Protein AF-A0A2D6WKU1-F1 (afdb_monomer_lite)

Foldseek 3Di:
DEEEACLLVVPPDDPCPHPQNVCVVVVDPGDGPYYHPDDPVNRVVCCVVVCVVVVDPDYHYDD

pLDDT: mean 92.0, std 4.01, range [69.62, 96.75]

Secondary structure (DSSP, 8-state):
-EE-SHHHHTTTS-TTTSHHHHHHHTT----B---TT--HHHHHHHHHHHHHHH--S--EE--

Radius of gyration: 11.2 Å; chains: 1; bounding box: 25×26×25 Å

Sequence (63 aa):
MLTGDSFTQGYDVQADETISAVLRNLGFTAISIGMNGNGPLREYAVLKEYSEPLTPSIVFSMP

Structure (mmCIF, N/CA/C/O backbone):
data_AF-A0A2D6WKU1-F1
#
_entry.id   AF-A0A2D6WKU1-F1
#
loop_
_atom_site.group_PDB
_atom_site.id
_atom_site.type_symbol
_atom_site.label_atom_id
_atom_site.label_alt_id
_atom_site.label_comp_id
_atom_site.label_asym_id
_atom_site.label_entity_id
_atom_site.label_seq_id
_atom_site.pdbx_PDB_ins_code
_atom_site.Cartn_x
_atom_site.Cartn_y
_atom_site.Cartn_z
_atom_site.occupancy
_atom_site.B_iso_or_equiv
_atom_site.auth_seq_id
_atom_site.auth_comp_id
_atom_site.auth_asym_id
_atom_site.auth_atom_id
_atom_site.pdbx_PDB_model_num
ATOM 1 N N . MET A 1 1 ? 0.718 5.100 4.140 1.00 93.81 1 MET A N 1
ATOM 2 C CA . MET A 1 1 ? 0.679 5.021 2.662 1.00 93.81 1 MET A CA 1
ATOM 3 C C . MET A 1 1 ? 1.158 3.648 2.239 1.00 93.81 1 MET A C 1
ATOM 5 O O . MET A 1 1 ? 2.132 3.171 2.807 1.00 93.81 1 MET A O 1
ATOM 9 N N . LEU A 1 2 ? 0.451 3.005 1.312 1.00 94.50 2 LEU A N 1
ATOM 10 C CA . LEU A 1 2 ? 0.787 1.686 0.778 1.00 94.50 2 LEU A CA 1
ATOM 11 C C . LEU A 1 2 ? 1.201 1.842 -0.688 1.00 94.50 2 LEU A C 1
ATOM 13 O O . LEU A 1 2 ? 0.475 2.461 -1.466 1.00 94.50 2 LEU A O 1
ATOM 17 N N . THR A 1 3 ? 2.340 1.270 -1.054 1.00 93.88 3 THR A N 1
ATOM 18 C CA . THR A 1 3 ? 2.820 1.152 -2.435 1.00 93.88 3 THR A CA 1
ATOM 19 C C . THR A 1 3 ? 3.187 -0.304 -2.715 1.00 93.88 3 THR A C 1
ATOM 21 O O . THR A 1 3 ? 3.341 -1.103 -1.792 1.00 93.88 3 THR A O 1
ATOM 24 N N . GLY A 1 4 ? 3.248 -0.670 -3.986 1.00 91.94 4 GLY A N 1
ATOM 25 C CA . GLY A 1 4 ? 3.514 -2.035 -4.417 1.00 91.94 4 GLY A CA 1
ATOM 26 C C . GLY A 1 4 ? 2.756 -2.356 -5.689 1.00 91.94 4 GLY A C 1
ATOM 27 O O . GLY A 1 4 ? 2.384 -1.459 -6.461 1.00 91.94 4 GLY A O 1
ATOM 28 N N . ASP A 1 5 ? 2.500 -3.638 -5.861 1.00 88.62 5 ASP A N 1
ATOM 29 C CA . ASP A 1 5 ? 1.977 -4.234 -7.072 1.00 88.62 5 ASP A CA 1
ATOM 30 C C . ASP A 1 5 ? 0.464 -4.570 -6.950 1.00 88.62 5 ASP A C 1
ATOM 32 O O . ASP A 1 5 ? -0.327 -3.836 -6.342 1.00 88.62 5 ASP A O 1
ATOM 36 N N . SER A 1 6 ? 0.061 -5.696 -7.544 1.00 90.88 6 SER A N 1
ATOM 37 C CA . SER A 1 6 ? -1.253 -6.320 -7.443 1.00 90.88 6 SER A CA 1
ATOM 38 C C . SER A 1 6 ? -1.744 -6.562 -6.007 1.00 90.88 6 SER A C 1
ATOM 40 O O . SER A 1 6 ? -2.939 -6.388 -5.750 1.00 90.88 6 SER A O 1
ATOM 42 N N . PHE A 1 7 ? -0.862 -6.889 -5.055 1.00 88.44 7 PHE A N 1
ATOM 43 C CA . PHE A 1 7 ? -1.243 -7.143 -3.661 1.00 88.44 7 PHE A CA 1
ATOM 44 C C . PHE A 1 7 ? -1.735 -5.868 -2.978 1.00 88.44 7 PHE A C 1
ATOM 46 O O . PHE A 1 7 ? -2.773 -5.855 -2.314 1.00 88.44 7 PHE A O 1
ATOM 53 N N . THR A 1 8 ? -1.021 -4.764 -3.196 1.00 90.88 8 THR A N 1
ATOM 54 C CA . THR A 1 8 ? -1.393 -3.451 -2.658 1.00 90.88 8 THR A CA 1
ATOM 55 C C . THR A 1 8 ? -2.614 -2.870 -3.378 1.00 90.88 8 THR A C 1
ATOM 57 O O . THR A 1 8 ? -3.423 -2.174 -2.754 1.00 90.88 8 THR A O 1
ATOM 60 N N . GLN A 1 9 ? -2.782 -3.177 -4.669 1.00 91.38 9 GLN A N 1
ATOM 61 C CA . GLN A 1 9 ? -3.975 -2.807 -5.433 1.00 91.38 9 GLN A CA 1
ATOM 62 C C . GLN A 1 9 ? -5.236 -3.539 -4.942 1.00 91.38 9 GLN A C 1
ATOM 64 O O . GLN A 1 9 ? -6.328 -2.980 -5.022 1.00 91.38 9 GLN A O 1
ATOM 69 N N . GLY A 1 10 ? -5.093 -4.767 -4.432 1.00 91.88 10 GLY A N 1
ATOM 70 C CA . GLY A 1 10 ? -6.224 -5.646 -4.142 1.00 91.88 10 GLY A CA 1
ATOM 71 C C . GLY A 1 10 ? -6.736 -6.357 -5.393 1.00 91.88 10 GLY A C 1
ATOM 72 O O . GLY A 1 10 ? -7.936 -6.368 -5.656 1.00 91.88 10 GLY A O 1
ATOM 73 N N . TYR A 1 11 ? -5.824 -6.902 -6.201 1.00 90.06 11 TYR A N 1
ATOM 74 C CA . TYR A 1 11 ? -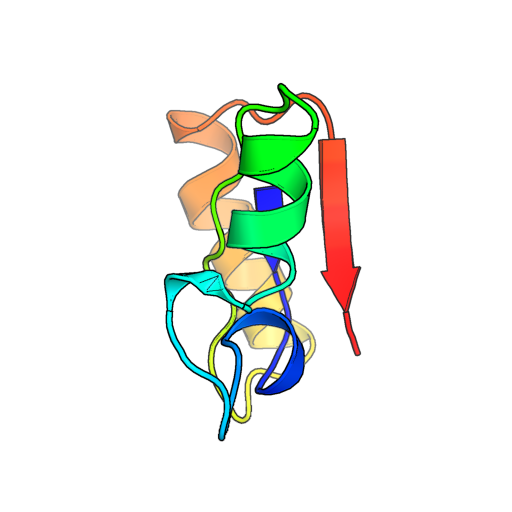6.200 -7.687 -7.373 1.00 90.06 11 TYR A CA 1
ATOM 75 C C . TYR A 1 11 ? -7.066 -8.884 -6.951 1.00 90.06 11 TYR A C 1
ATOM 77 O O . TYR A 1 11 ? -6.670 -9.653 -6.080 1.00 90.06 11 TYR A O 1
ATOM 85 N N . ASP A 1 12 ? -8.238 -9.017 -7.577 1.00 91.25 12 ASP A N 1
ATOM 86 C CA . ASP A 1 12 ? -9.211 -10.098 -7.342 1.00 91.25 12 ASP A CA 1
ATOM 87 C C . ASP A 1 12 ? -9.913 -10.094 -5.965 1.00 91.25 12 ASP A C 1
ATOM 89 O O . ASP A 1 12 ? -10.481 -11.100 -5.546 1.00 91.25 12 ASP A O 1
ATOM 93 N N . VAL A 1 13 ? -9.925 -8.954 -5.260 1.00 92.94 13 VAL A N 1
ATOM 94 C CA . VAL A 1 13 ? -10.713 -8.762 -4.026 1.00 92.94 13 VAL A CA 1
ATOM 95 C C . VAL A 1 13 ? -11.621 -7.537 -4.115 1.00 92.94 13 VAL A C 1
ATOM 97 O O . VAL A 1 13 ? -11.388 -6.625 -4.914 1.00 92.94 13 VAL A O 1
ATOM 100 N N . GLN A 1 14 ? -12.669 -7.497 -3.289 1.00 94.50 14 GLN A N 1
ATOM 101 C CA . GLN A 1 14 ? -13.544 -6.328 -3.223 1.00 94.50 14 GLN A CA 1
ATOM 102 C C . GLN A 1 14 ? -12.810 -5.126 -2.612 1.00 94.50 14 GLN A C 1
ATOM 104 O O . GLN A 1 14 ? -11.876 -5.255 -1.816 1.00 94.50 14 GLN A O 1
ATOM 109 N N . ALA A 1 15 ? -13.239 -3.917 -2.979 1.00 89.50 15 ALA A N 1
ATOM 110 C CA . ALA A 1 15 ? -12.577 -2.680 -2.559 1.00 89.50 15 ALA A CA 1
ATOM 111 C C . ALA A 1 15 ? -12.549 -2.493 -1.025 1.00 89.50 15 ALA A C 1
ATOM 113 O O . ALA A 1 15 ? -11.609 -1.896 -0.488 1.00 89.50 15 ALA A O 1
ATOM 114 N N . ASP A 1 16 ? -13.560 -3.011 -0.329 1.00 94.50 16 ASP A N 1
ATOM 115 C CA . ASP A 1 16 ? -13.721 -3.017 1.128 1.00 94.50 16 ASP A CA 1
ATOM 116 C C . ASP A 1 16 ? -12.990 -4.174 1.833 1.00 94.50 16 ASP A C 1
ATOM 118 O O . ASP A 1 16 ? -12.884 -4.174 3.059 1.00 94.50 16 ASP A O 1
ATOM 122 N N . GLU A 1 17 ? -12.400 -5.095 1.072 1.00 95.44 17 GLU A N 1
ATOM 123 C CA . GLU A 1 17 ? -11.618 -6.232 1.573 1.00 95.44 17 GLU A CA 1
ATOM 124 C C . GLU A 1 17 ? -10.104 -6.055 1.364 1.00 95.44 17 GLU A C 1
ATOM 126 O O . GLU A 1 17 ? -9.299 -6.832 1.877 1.00 95.44 17 GLU A O 1
ATOM 131 N N . THR A 1 18 ? -9.681 -5.009 0.646 1.00 95.44 18 THR A N 1
ATOM 132 C CA . THR A 1 18 ? -8.254 -4.705 0.445 1.00 95.44 18 THR A CA 1
ATOM 133 C C . THR A 1 18 ? -7.523 -4.434 1.766 1.00 95.44 18 THR A C 1
ATOM 135 O O . THR A 1 18 ? -8.109 -3.953 2.738 1.00 95.44 18 THR A O 1
ATOM 138 N N . ILE A 1 19 ? -6.194 -4.604 1.789 1.00 93.75 19 ILE A N 1
ATOM 139 C CA . ILE A 1 19 ? -5.364 -4.249 2.958 1.00 93.75 19 ILE A CA 1
ATOM 140 C C . ILE A 1 19 ? -5.588 -2.793 3.411 1.00 93.75 19 ILE A C 1
ATOM 142 O O . ILE A 1 19 ? -5.626 -2.496 4.605 1.00 93.75 19 ILE A O 1
ATOM 146 N N . SER A 1 20 ? -5.812 -1.875 2.465 1.00 94.69 20 SER A N 1
ATOM 147 C CA . SER A 1 20 ? -6.118 -0.474 2.767 1.00 94.69 20 SER A CA 1
ATOM 148 C C . SER A 1 20 ? -7.479 -0.296 3.447 1.00 94.69 20 SER A C 1
ATOM 150 O O . SER A 1 20 ? -7.635 0.586 4.290 1.00 94.69 20 SER A O 1
ATOM 152 N N . ALA A 1 21 ? -8.469 -1.124 3.110 1.00 95.94 21 ALA A N 1
ATOM 153 C CA . ALA A 1 21 ? -9.768 -1.133 3.769 1.00 95.94 21 ALA A CA 1
ATOM 154 C C . ALA A 1 21 ? -9.674 -1.724 5.180 1.00 95.94 21 ALA A C 1
ATOM 156 O O . ALA A 1 21 ? -10.164 -1.104 6.121 1.00 95.94 21 ALA A O 1
ATOM 157 N N . VAL A 1 22 ? -8.937 -2.825 5.356 1.00 95.62 22 VAL A N 1
ATOM 158 C CA . VAL A 1 22 ? -8.667 -3.408 6.681 1.00 95.62 22 VAL A CA 1
ATOM 159 C C . VAL A 1 22 ? -7.982 -2.395 7.602 1.00 95.62 22 VAL A C 1
ATOM 161 O O . VAL A 1 22 ? -8.424 -2.191 8.730 1.00 95.62 22 VAL A O 1
ATOM 164 N N . LEU A 1 23 ? -6.950 -1.692 7.124 1.00 95.19 23 LEU A N 1
ATOM 165 C CA . LEU A 1 23 ? -6.270 -0.658 7.913 1.00 95.19 23 LEU A CA 1
ATOM 166 C C . LEU A 1 23 ? -7.201 0.504 8.283 1.00 95.19 23 LEU A C 1
ATOM 168 O O . LEU A 1 23 ? -7.158 0.979 9.418 1.00 95.19 23 LEU A O 1
ATOM 172 N N . ARG A 1 24 ? -8.075 0.930 7.363 1.00 96.06 24 ARG A N 1
ATOM 173 C CA . ARG A 1 24 ? -9.097 1.947 7.657 1.00 96.06 24 ARG A CA 1
ATOM 174 C C . ARG A 1 24 ? -10.089 1.474 8.718 1.00 96.06 24 ARG A C 1
ATOM 176 O O . ARG A 1 24 ? -10.387 2.237 9.632 1.00 96.06 24 ARG A O 1
ATOM 183 N N . ASN A 1 25 ? -10.519 0.214 8.667 1.00 96.75 25 ASN A N 1
ATOM 184 C CA . ASN A 1 25 ? -11.398 -0.380 9.681 1.00 96.75 25 ASN A CA 1
ATOM 185 C C . ASN A 1 25 ? -10.731 -0.476 11.064 1.00 96.75 25 ASN A C 1
ATOM 187 O O . ASN A 1 25 ? -11.414 -0.396 12.081 1.00 96.75 25 ASN A O 1
ATOM 191 N N . LEU A 1 26 ? -9.402 -0.592 11.113 1.00 96.44 26 LEU A N 1
ATOM 192 C CA . LEU A 1 26 ? -8.614 -0.556 12.350 1.00 96.44 26 LEU A CA 1
ATOM 193 C C . LEU A 1 26 ? -8.355 0.870 12.878 1.00 96.44 26 LEU A C 1
ATOM 195 O O . LEU A 1 26 ? -7.675 1.030 13.889 1.00 96.44 26 LEU A O 1
ATOM 199 N N . GLY A 1 27 ? -8.887 1.905 12.220 1.00 96.50 27 GLY A N 1
ATOM 200 C CA . GLY A 1 27 ? -8.762 3.302 12.643 1.00 96.50 27 GLY A CA 1
ATOM 201 C C . GLY A 1 27 ? -7.543 4.038 12.080 1.00 96.50 27 GLY A C 1
ATOM 202 O O . GLY A 1 27 ? -7.266 5.160 12.501 1.00 96.50 27 GLY A O 1
ATOM 203 N N . PHE A 1 28 ? -6.816 3.450 11.126 1.00 95.25 28 PHE A N 1
ATOM 204 C CA . PHE A 1 28 ? -5.711 4.132 10.454 1.00 95.25 28 PHE A CA 1
ATOM 205 C C . PHE A 1 28 ? -6.192 4.935 9.243 1.00 95.25 28 PHE A C 1
ATOM 207 O O . PHE A 1 28 ? -7.003 4.476 8.439 1.00 95.25 28 PHE A O 1
ATOM 214 N N . THR A 1 29 ? -5.587 6.099 9.019 1.00 94.69 29 THR A N 1
ATOM 215 C CA . THR A 1 29 ? -5.692 6.793 7.731 1.00 94.69 29 THR A CA 1
ATOM 216 C C . THR A 1 29 ? -4.775 6.102 6.720 1.00 94.69 29 THR A C 1
ATOM 218 O O . THR A 1 29 ? -3.566 6.339 6.692 1.00 94.69 29 THR A O 1
ATOM 221 N N . ALA A 1 30 ? -5.339 5.214 5.898 1.00 94.75 30 ALA A N 1
ATOM 222 C CA . ALA A 1 30 ? -4.601 4.473 4.878 1.00 94.75 30 ALA A CA 1
ATOM 223 C C . ALA A 1 30 ? -5.022 4.873 3.458 1.00 94.75 30 ALA A C 1
ATOM 225 O O . ALA A 1 30 ? -6.207 4.980 3.146 1.00 94.75 30 ALA A O 1
ATOM 226 N N . ILE A 1 31 ? -4.021 5.041 2.595 1.00 93.75 31 ILE A N 1
ATOM 227 C CA . ILE A 1 31 ? -4.165 5.251 1.153 1.00 93.75 31 ILE A CA 1
ATOM 228 C C . ILE A 1 31 ? -3.293 4.228 0.429 1.00 93.75 31 ILE A C 1
ATOM 230 O O . ILE A 1 31 ? -2.141 4.020 0.827 1.00 93.75 31 ILE A O 1
ATOM 234 N N . SER A 1 32 ? -3.861 3.590 -0.594 1.00 93.00 32 SER A N 1
ATOM 235 C CA . SER A 1 32 ? -3.161 2.674 -1.493 1.00 93.00 32 SER A CA 1
ATOM 236 C C . SER A 1 32 ? -2.966 3.334 -2.850 1.00 93.00 32 SER A C 1
ATOM 238 O O . SER A 1 32 ? -3.917 3.849 -3.433 1.00 93.00 32 SER A O 1
ATOM 240 N N . ILE A 1 33 ? -1.723 3.332 -3.318 1.00 92.44 33 ILE A N 1
ATOM 241 C CA . ILE A 1 33 ? -1.299 3.838 -4.632 1.00 92.44 33 ILE A CA 1
ATOM 242 C C . ILE A 1 33 ? -0.502 2.773 -5.404 1.00 92.44 33 ILE A C 1
ATOM 244 O O . ILE A 1 33 ? 0.154 3.072 -6.400 1.00 92.44 33 ILE A O 1
ATOM 248 N N . GLY A 1 34 ? -0.545 1.523 -4.928 1.00 90.12 34 GLY A N 1
ATOM 249 C CA . GLY A 1 34 ? 0.004 0.376 -5.643 1.00 90.12 34 GLY A CA 1
ATOM 250 C C . GLY A 1 34 ? -0.863 -0.015 -6.838 1.00 90.12 34 GLY A C 1
ATOM 251 O O . GLY A 1 34 ? -2.071 0.223 -6.855 1.00 90.12 34 GLY A O 1
ATOM 252 N N . MET A 1 35 ? -0.228 -0.598 -7.848 1.00 89.62 35 MET A N 1
ATOM 253 C CA . MET A 1 35 ? -0.860 -0.977 -9.109 1.00 89.62 35 MET A CA 1
ATOM 254 C C . MET A 1 35 ? -0.211 -2.253 -9.632 1.00 89.62 35 MET A C 1
ATOM 256 O O . MET A 1 35 ? 1.009 -2.388 -9.576 1.00 89.62 35 MET A O 1
ATOM 260 N N . ASN A 1 36 ? -1.010 -3.160 -10.191 1.00 89.88 36 ASN A N 1
ATOM 261 C CA . ASN A 1 36 ? -0.544 -4.415 -10.769 1.00 89.88 36 ASN A CA 1
ATOM 262 C C . ASN A 1 36 ? 0.640 -4.209 -11.726 1.00 89.88 36 ASN A C 1
ATOM 264 O O . ASN A 1 36 ? 0.613 -3.341 -12.602 1.00 89.88 36 ASN A O 1
ATOM 268 N N . GLY A 1 37 ? 1.676 -5.031 -11.552 1.00 85.50 37 GLY A N 1
ATOM 269 C CA . GLY A 1 37 ? 2.892 -4.990 -12.358 1.00 85.50 37 GLY A CA 1
ATOM 270 C C . GLY A 1 37 ? 3.807 -3.798 -12.068 1.00 85.50 37 GLY A C 1
ATOM 271 O O . GLY A 1 37 ? 4.753 -3.567 -12.827 1.00 85.50 37 GLY A O 1
ATOM 272 N N . ASN A 1 38 ? 3.562 -3.027 -11.002 1.00 89.00 38 ASN A N 1
ATOM 273 C CA . ASN A 1 38 ? 4.563 -2.092 -10.506 1.00 89.00 38 ASN A CA 1
ATOM 274 C C . ASN A 1 38 ? 5.787 -2.870 -10.031 1.00 89.00 38 ASN A C 1
ATOM 276 O O . ASN A 1 38 ? 5.686 -3.775 -9.217 1.00 89.00 38 ASN A O 1
ATOM 280 N N . GLY A 1 39 ? 6.945 -2.493 -10.564 1.00 86.88 39 GLY A N 1
ATOM 281 C CA . GLY A 1 39 ? 8.231 -2.938 -10.052 1.00 86.88 39 GLY A CA 1
ATOM 282 C C . GLY A 1 39 ? 8.934 -1.838 -9.252 1.00 86.88 39 GLY A C 1
ATOM 283 O O . GLY A 1 39 ? 8.476 -0.686 -9.238 1.00 86.88 39 GLY A O 1
ATOM 284 N N . PRO A 1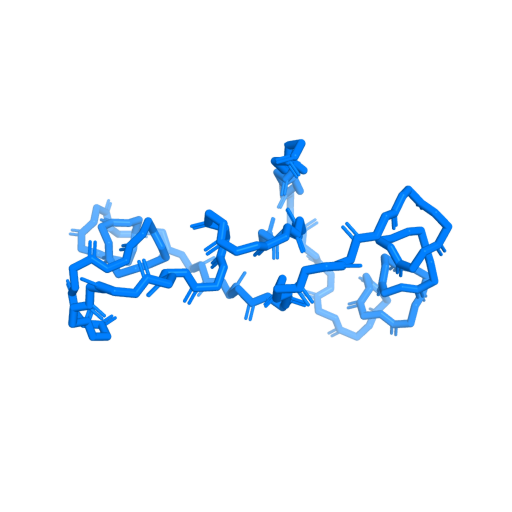 40 ? 10.128 -2.134 -8.711 1.00 88.25 40 PRO A N 1
ATOM 285 C CA . PRO A 1 40 ? 10.817 -1.271 -7.749 1.00 88.25 40 PRO A CA 1
ATOM 286 C C . PRO A 1 40 ? 11.032 0.177 -8.215 1.00 88.25 40 PRO A C 1
ATOM 288 O O . PRO A 1 40 ? 10.915 1.119 -7.435 1.00 88.25 40 PRO A O 1
ATOM 291 N N . LEU A 1 41 ? 11.315 0.389 -9.506 1.00 92.19 41 LEU A N 1
ATOM 292 C CA . LEU A 1 41 ? 11.517 1.737 -10.054 1.00 92.19 41 LEU A CA 1
ATOM 293 C C . LEU A 1 41 ? 10.221 2.554 -10.126 1.00 92.19 41 LEU A C 1
ATOM 295 O O . LEU A 1 41 ? 10.254 3.767 -9.921 1.00 92.19 41 LEU A O 1
ATOM 299 N N . ARG A 1 42 ? 9.084 1.906 -10.412 1.00 91.81 42 ARG A N 1
ATOM 300 C CA . ARG A 1 42 ? 7.779 2.579 -10.428 1.00 91.81 42 ARG A CA 1
ATOM 301 C C . ARG A 1 42 ? 7.331 2.913 -9.015 1.00 91.81 42 ARG A C 1
ATOM 303 O O . ARG A 1 42 ? 6.899 4.035 -8.788 1.00 91.81 42 ARG A O 1
ATOM 310 N N . GLU A 1 43 ? 7.514 1.999 -8.068 1.00 90.88 43 GLU A N 1
ATOM 311 C CA . GLU A 1 43 ? 7.250 2.275 -6.652 1.00 90.88 43 GLU A CA 1
ATOM 312 C C . GLU A 1 43 ? 8.088 3.445 -6.131 1.00 90.88 43 GLU A C 1
ATOM 314 O O . GLU A 1 43 ? 7.569 4.315 -5.435 1.00 90.88 43 GLU A O 1
ATOM 319 N N . TYR A 1 44 ? 9.366 3.525 -6.517 1.00 92.12 44 TYR A N 1
ATOM 320 C CA . TYR A 1 44 ? 10.217 4.653 -6.145 1.00 92.12 44 TYR A CA 1
ATOM 321 C C . TYR A 1 44 ? 9.742 5.981 -6.755 1.00 92.12 44 TYR A C 1
ATOM 323 O O . TYR A 1 44 ? 9.729 7.006 -6.072 1.00 92.12 44 TYR A O 1
ATOM 331 N N . ALA A 1 45 ? 9.322 5.978 -8.024 1.00 92.94 45 ALA A N 1
ATOM 332 C C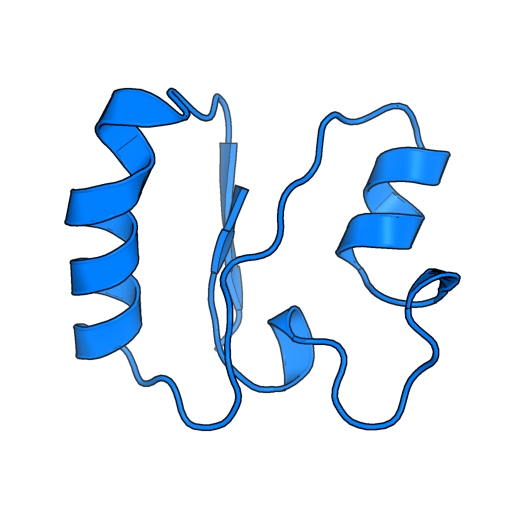A . ALA A 1 45 ? 8.761 7.167 -8.665 1.00 92.94 45 ALA A CA 1
ATOM 333 C C . ALA A 1 45 ? 7.475 7.633 -7.963 1.00 92.94 45 ALA A C 1
ATOM 335 O O . ALA A 1 45 ? 7.341 8.815 -7.651 1.00 92.94 45 ALA A O 1
ATOM 336 N N . VAL A 1 46 ? 6.586 6.692 -7.636 1.00 91.62 46 VAL A N 1
ATOM 337 C CA . VAL A 1 46 ? 5.357 6.940 -6.874 1.00 91.62 46 VAL A CA 1
ATOM 338 C C . VAL A 1 46 ? 5.678 7.513 -5.494 1.00 91.62 46 VAL A C 1
ATOM 340 O O . VAL A 1 46 ? 5.077 8.500 -5.077 1.00 91.62 46 VAL A O 1
ATOM 343 N N . LEU A 1 47 ? 6.664 6.954 -4.790 1.00 91.88 47 LEU A N 1
ATOM 344 C CA . LEU A 1 47 ? 7.103 7.498 -3.510 1.00 91.88 47 LEU A CA 1
ATOM 345 C C . LEU A 1 47 ? 7.547 8.954 -3.671 1.00 91.88 47 LEU A C 1
ATOM 347 O O . LEU A 1 47 ? 7.102 9.810 -2.915 1.00 91.88 47 LEU A O 1
ATOM 351 N N . LYS A 1 48 ? 8.383 9.251 -4.668 1.00 93.38 48 LYS A N 1
ATOM 352 C CA . LYS A 1 48 ? 8.885 10.606 -4.912 1.00 93.38 48 LYS A CA 1
ATOM 353 C C . LYS A 1 48 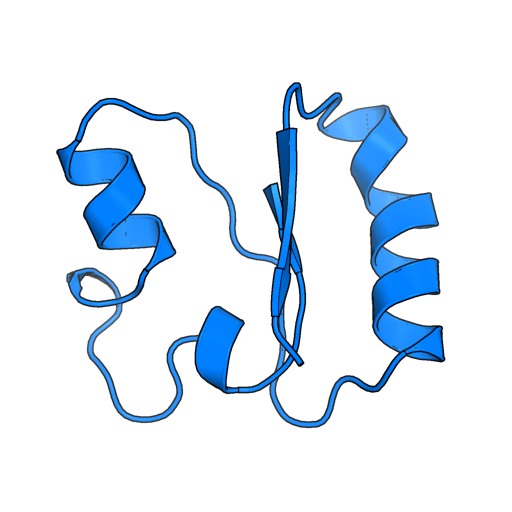? 7.764 11.602 -5.229 1.00 93.38 48 LYS A C 1
ATOM 355 O O . LYS A 1 48 ? 7.816 12.724 -4.746 1.00 93.38 48 LYS A O 1
ATOM 360 N N . GLU A 1 49 ? 6.772 11.202 -6.018 1.00 93.75 49 GLU A N 1
ATOM 361 C CA . GLU A 1 49 ? 5.667 12.069 -6.442 1.00 93.75 49 GLU A CA 1
ATOM 362 C C . GLU A 1 49 ? 4.641 12.310 -5.324 1.00 93.75 49 GLU A C 1
ATOM 364 O O . GLU A 1 49 ? 4.182 13.433 -5.133 1.00 93.75 49 GLU A O 1
ATOM 369 N N . TYR A 1 50 ? 4.301 11.269 -4.559 1.00 92.94 50 TYR A N 1
ATOM 370 C CA . TYR A 1 50 ? 3.172 11.312 -3.626 1.00 92.94 50 TYR A CA 1
ATOM 371 C C . TYR A 1 50 ? 3.572 11.490 -2.154 1.00 92.94 50 TYR A C 1
ATOM 373 O O . TYR A 1 50 ? 2.722 11.862 -1.346 1.00 92.94 50 TYR A O 1
ATOM 381 N N . SER A 1 51 ? 4.835 11.271 -1.768 1.00 90.75 51 SER A N 1
ATOM 382 C CA . SER A 1 51 ? 5.259 11.432 -0.363 1.00 90.75 51 SER A CA 1
ATOM 383 C C . SER A 1 51 ? 5.230 12.883 0.122 1.00 90.75 51 SER A C 1
ATOM 385 O O . SER A 1 51 ? 4.876 13.119 1.275 1.00 90.75 51 SER A O 1
ATOM 387 N N . GLU A 1 52 ? 5.546 13.849 -0.740 1.00 91.31 52 GLU A N 1
ATOM 388 C CA . GLU A 1 52 ? 5.528 15.275 -0.402 1.00 91.31 52 GLU A CA 1
ATOM 389 C C . GLU A 1 52 ? 4.102 15.816 -0.172 1.00 91.31 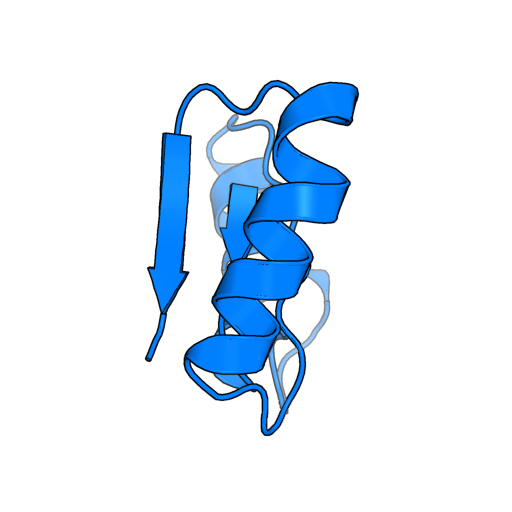52 GLU A C 1
ATOM 391 O O . GLU A 1 52 ? 3.864 16.376 0.897 1.00 91.31 52 GLU A O 1
ATOM 396 N N . PRO A 1 53 ? 3.116 15.608 -1.072 1.00 93.94 53 PRO A N 1
ATOM 397 C CA . PRO A 1 53 ? 1.753 16.089 -0.840 1.00 93.94 53 PRO A CA 1
ATOM 398 C C . PRO A 1 53 ? 0.990 15.288 0.224 1.00 93.94 53 PRO A C 1
ATOM 400 O O . PRO A 1 53 ? 0.133 15.848 0.904 1.00 93.94 53 PRO A O 1
ATOM 403 N N . LEU A 1 54 ? 1.259 13.984 0.374 1.00 93.12 54 LEU A N 1
ATOM 404 C CA . LEU A 1 54 ? 0.535 13.147 1.339 1.00 93.12 54 LE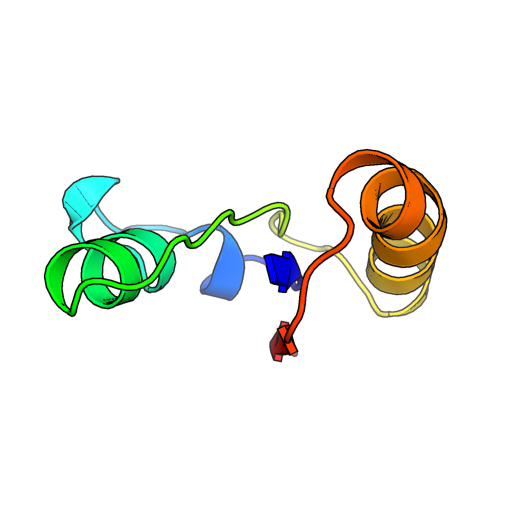U A CA 1
ATOM 405 C C . LEU A 1 54 ? 1.158 13.175 2.737 1.00 93.12 54 LEU A C 1
ATOM 407 O O . LEU A 1 54 ? 0.476 12.842 3.705 1.00 93.12 54 LEU A O 1
ATOM 411 N N . THR A 1 55 ? 2.433 13.556 2.867 1.00 94.75 55 THR A N 1
ATOM 412 C CA . THR A 1 55 ? 3.189 13.575 4.135 1.00 94.75 55 THR A CA 1
ATOM 413 C C . THR A 1 55 ? 2.941 12.338 5.020 1.00 94.75 55 THR A C 1
ATOM 415 O O . THR A 1 55 ? 2.572 12.462 6.191 1.00 94.75 55 THR A O 1
ATOM 418 N N . PRO A 1 56 ? 3.067 11.108 4.484 1.00 92.81 56 PRO A N 1
ATOM 419 C CA . PRO A 1 56 ? 2.683 9.913 5.220 1.00 92.81 56 PRO A CA 1
ATOM 420 C C . PRO A 1 56 ? 3.620 9.672 6.408 1.00 92.81 56 PRO A C 1
ATOM 422 O O . PRO A 1 56 ? 4.837 9.650 6.252 1.00 92.81 56 PRO A O 1
ATOM 425 N N . SER A 1 57 ? 3.061 9.393 7.588 1.00 94.62 57 SER A N 1
ATOM 426 C CA . SER A 1 57 ? 3.868 9.039 8.768 1.00 94.62 57 SER A CA 1
ATOM 427 C C . SER A 1 57 ? 4.551 7.673 8.635 1.00 94.62 57 SER A C 1
ATOM 429 O O . SER A 1 57 ? 5.601 7.446 9.227 1.00 94.62 57 SER A O 1
ATOM 431 N N . ILE A 1 58 ? 3.938 6.751 7.882 1.00 93.44 58 ILE A N 1
ATOM 432 C CA . ILE A 1 58 ? 4.441 5.394 7.633 1.00 93.44 58 ILE A CA 1
ATOM 433 C C . ILE A 1 58 ? 4.192 5.033 6.165 1.00 93.44 58 ILE A C 1
ATOM 435 O O . ILE A 1 58 ? 3.099 5.270 5.628 1.00 93.44 58 ILE A O 1
ATOM 439 N N . VAL A 1 59 ? 5.196 4.419 5.536 1.00 93.12 59 VAL A N 1
ATOM 440 C CA . VAL A 1 59 ? 5.121 3.855 4.184 1.00 93.12 59 VAL A CA 1
ATOM 441 C C . VAL A 1 59 ? 5.328 2.343 4.250 1.00 93.12 59 VAL A C 1
ATOM 443 O O . VAL A 1 59 ? 6.312 1.878 4.817 1.00 93.12 59 VAL A O 1
ATOM 446 N N . PHE A 1 60 ? 4.410 1.591 3.649 1.00 91.12 60 PHE A N 1
ATOM 447 C CA . PHE A 1 60 ? 4.508 0.147 3.452 1.00 91.12 60 PHE A CA 1
ATOM 448 C C . PHE A 1 60 ? 4.699 -0.141 1.958 1.00 91.12 60 PHE A C 1
ATOM 450 O O . PHE A 1 60 ? 3.819 0.193 1.165 1.00 91.12 60 PHE A O 1
ATOM 457 N N . SER A 1 61 ? 5.833 -0.743 1.590 1.00 89.00 61 SER A N 1
ATOM 458 C CA . SER A 1 61 ? 6.056 -1.344 0.263 1.00 89.00 61 SER A CA 1
ATOM 459 C C . SER A 1 61 ? 5.713 -2.822 0.345 1.00 89.00 61 SER A C 1
ATOM 461 O O . SER A 1 61 ? 6.231 -3.507 1.232 1.00 89.00 61 SER A O 1
ATOM 463 N N . MET A 1 62 ? 4.875 -3.305 -0.566 1.00 81.19 62 MET A N 1
ATOM 464 C CA . MET A 1 62 ? 4.698 -4.738 -0.790 1.00 81.19 62 MET A CA 1
ATOM 465 C C . MET A 1 62 ? 5.392 -5.145 -2.092 1.00 81.19 62 MET A C 1
ATOM 467 O O . MET A 1 62 ? 5.322 -4.367 -3.045 1.00 81.19 62 MET A O 1
ATOM 471 N N . PRO A 1 63 ? 6.094 -6.293 -2.094 1.00 69.62 63 PRO A N 1
ATOM 472 C CA . PRO A 1 63 ? 6.795 -6.805 -3.267 1.00 69.62 63 PRO A CA 1
ATOM 473 C C . PRO A 1 63 ? 5.844 -7.241 -4.382 1.00 69.62 63 PRO A C 1
ATOM 475 O O . PRO A 1 63 ? 4.684 -7.578 -4.060 1.00 69.62 63 PRO A O 1
#